Protein AF-A0A352MVG7-F1 (afdb_monomer_lite)

Secondary structure (DSSP, 8-state):
--HHHHHHHHHHHHHHHHHHHHHHHHHHHHHHHHHHHHHHHHTTS-HHHHTTS-HHHHHHHHHHS-SS------TTS-TTTS---HHHHHHHHHHIIIII--HHHHHHHHHHHHHHHHHHHHHHHHHS-HHHHTTT--------------------------SHHHHHHHHHHHHHS--

pLDDT: mean 74.25, std 20.37, range [33.62, 97.44]

Structure (mmCIF, N/CA/C/O backbone):
data_AF-A0A352MVG7-F1
#
_entry.id   AF-A0A352MVG7-F1
#
loop_
_atom_site.group_PDB
_atom_site.id
_atom_site.type_symbol
_atom_site.label_atom_id
_atom_site.label_alt_id
_atom_site.label_comp_id
_atom_site.label_asym_id
_atom_site.label_entity_id
_atom_site.label_seq_id
_atom_site.pdbx_PDB_ins_code
_atom_site.Cartn_x
_atom_site.Cartn_y
_atom_site.Cartn_z
_atom_site.occupancy
_atom_site.B_iso_or_equiv
_atom_site.auth_seq_id
_atom_site.auth_comp_id
_atom_site.auth_asym_id
_atom_site.auth_atom_id
_atom_site.pdbx_PDB_model_num
ATOM 1 N N . MET A 1 1 ? -0.897 6.337 -58.960 1.00 46.47 1 MET A N 1
ATOM 2 C CA . MET A 1 1 ? -0.307 5.649 -57.785 1.00 46.47 1 MET A CA 1
ATOM 3 C C . MET A 1 1 ? -0.613 6.395 -56.471 1.00 46.47 1 MET A C 1
ATOM 5 O O . MET A 1 1 ? 0.273 7.030 -55.924 1.00 46.47 1 MET A O 1
ATOM 9 N N . LYS A 1 2 ? -1.852 6.363 -55.944 1.00 49.59 2 LYS A N 1
ATOM 10 C CA . LYS A 1 2 ? -2.209 7.028 -54.658 1.00 49.59 2 LYS A CA 1
ATOM 11 C C . LYS A 1 2 ? -2.677 6.077 -53.541 1.00 49.59 2 LYS A C 1
ATOM 13 O O . LYS A 1 2 ? -2.870 6.518 -52.418 1.00 49.59 2 LYS A O 1
ATOM 18 N N . TYR A 1 3 ? -2.813 4.777 -53.815 1.00 48.66 3 TYR A N 1
ATOM 19 C CA . TYR A 1 3 ? -3.418 3.820 -52.876 1.00 48.66 3 TYR A CA 1
ATOM 20 C C . TYR A 1 3 ? -2.441 3.186 -51.868 1.00 48.66 3 TYR A C 1
ATOM 22 O O . TYR A 1 3 ? -2.871 2.722 -50.817 1.00 48.66 3 TYR A O 1
ATOM 30 N N . GLY A 1 4 ? -1.130 3.197 -52.140 1.00 52.44 4 GLY A N 1
ATOM 31 C CA . GLY A 1 4 ? -0.138 2.535 -51.278 1.00 52.44 4 GLY A CA 1
ATOM 32 C C . GLY A 1 4 ? 0.071 3.213 -49.920 1.00 52.44 4 GLY A C 1
ATOM 33 O O . GLY A 1 4 ? 0.270 2.536 -48.915 1.00 52.44 4 GLY A O 1
ATOM 34 N N . ASN A 1 5 ? -0.032 4.544 -49.863 1.00 54.56 5 ASN A N 1
ATOM 35 C CA . ASN A 1 5 ? 0.279 5.305 -48.649 1.00 54.56 5 ASN A CA 1
ATOM 36 C C . ASN A 1 5 ? -0.861 5.221 -47.614 1.00 54.56 5 ASN A C 1
ATOM 38 O O . ASN A 1 5 ? -0.628 5.018 -46.424 1.00 54.56 5 ASN A O 1
ATOM 42 N N . THR A 1 6 ? -2.116 5.260 -48.073 1.00 57.41 6 THR A N 1
ATOM 43 C CA . THR A 1 6 ? -3.302 5.145 -47.211 1.00 57.41 6 THR A CA 1
ATOM 44 C C . THR A 1 6 ? -3.407 3.761 -46.571 1.00 57.41 6 THR A C 1
ATOM 46 O O . THR A 1 6 ? -3.693 3.649 -45.380 1.00 57.41 6 THR A O 1
ATOM 49 N N . TYR A 1 7 ? -3.109 2.702 -47.332 1.00 53.75 7 TYR A N 1
ATOM 50 C CA . TYR A 1 7 ? -3.152 1.324 -46.834 1.00 53.75 7 TYR A CA 1
ATOM 51 C C . TYR A 1 7 ? -2.108 1.085 -45.730 1.00 53.75 7 TYR A C 1
ATOM 53 O O . TYR A 1 7 ? -2.410 0.484 -44.697 1.00 53.75 7 TYR A O 1
ATOM 61 N N . TYR A 1 8 ? -0.901 1.636 -45.896 1.00 54.28 8 TYR A N 1
ATOM 62 C CA . TYR A 1 8 ? 0.175 1.538 -44.906 1.00 54.28 8 TYR A CA 1
ATOM 63 C C . TYR A 1 8 ? -0.160 2.280 -43.599 1.00 54.28 8 TYR A C 1
ATOM 65 O O . TYR A 1 8 ? 0.063 1.756 -42.504 1.00 54.28 8 TYR A O 1
ATOM 73 N N . ILE A 1 9 ? -0.763 3.470 -43.701 1.00 56.81 9 ILE A N 1
ATOM 74 C CA . ILE A 1 9 ? -1.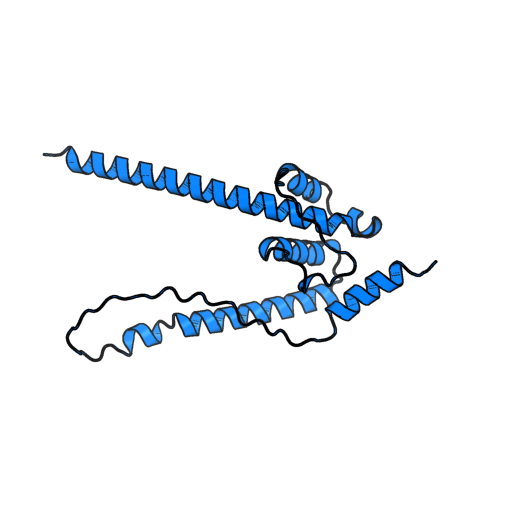216 4.263 -42.545 1.00 56.81 9 ILE A CA 1
ATOM 75 C C . ILE A 1 9 ? -2.313 3.520 -41.764 1.00 56.81 9 ILE A C 1
ATOM 77 O O . ILE A 1 9 ? -2.256 3.450 -40.534 1.00 56.81 9 ILE A O 1
ATOM 81 N N . ILE A 1 10 ? -3.280 2.910 -42.458 1.00 57.75 10 ILE A N 1
ATOM 82 C CA . ILE A 1 10 ? -4.366 2.139 -41.829 1.00 57.75 10 ILE A CA 1
ATOM 83 C C . ILE A 1 10 ? -3.808 0.927 -41.069 1.00 57.75 10 ILE A C 1
ATOM 85 O O . ILE A 1 10 ? -4.173 0.703 -39.911 1.00 57.75 10 ILE A O 1
ATOM 89 N N . ILE A 1 11 ? -2.885 0.173 -41.676 1.00 50.72 11 ILE A N 1
ATOM 90 C CA . ILE A 1 11 ? -2.257 -0.995 -41.039 1.00 50.72 11 ILE A CA 1
ATOM 91 C C . ILE A 1 11 ? -1.446 -0.578 -39.802 1.00 50.72 11 ILE A C 1
ATOM 93 O O . ILE A 1 11 ? -1.563 -1.216 -38.752 1.00 50.72 11 ILE A O 1
ATOM 97 N N . ARG A 1 12 ? -0.674 0.515 -39.884 1.00 51.38 12 ARG A N 1
ATOM 98 C CA . ARG A 1 12 ? 0.103 1.052 -38.753 1.00 51.38 12 ARG A CA 1
ATOM 99 C C . ARG A 1 12 ? -0.802 1.462 -37.590 1.00 51.38 12 ARG A C 1
ATOM 101 O O . ARG A 1 12 ? -0.552 1.062 -36.456 1.00 51.38 12 ARG A O 1
ATOM 108 N N . ASN A 1 13 ? -1.887 2.184 -37.864 1.00 56.66 13 ASN A N 1
ATOM 109 C CA . ASN A 1 13 ? -2.845 2.600 -36.837 1.00 56.66 13 ASN A CA 1
ATOM 110 C C . ASN A 1 13 ? -3.578 1.409 -36.199 1.00 56.66 13 ASN A C 1
ATOM 112 O O . ASN A 1 13 ? -3.770 1.386 -34.981 1.00 56.66 13 ASN A O 1
ATOM 116 N N . LYS A 1 14 ? -3.928 0.385 -36.990 1.00 65.56 14 LYS A N 1
ATOM 117 C CA . LYS A 1 14 ? -4.532 -0.854 -36.480 1.00 65.56 14 LYS A CA 1
ATOM 118 C C . LYS A 1 14 ? -3.575 -1.606 -35.550 1.00 65.56 14 LYS A C 1
ATOM 120 O O . LYS A 1 14 ? -3.989 -1.994 -34.461 1.00 65.56 14 LYS A O 1
ATOM 125 N N . ARG A 1 15 ? -2.295 -1.743 -35.925 1.00 64.31 15 ARG A N 1
ATOM 126 C CA . ARG A 1 15 ? -1.256 -2.355 -35.072 1.00 64.31 15 ARG A CA 1
ATOM 127 C C . ARG A 1 15 ? -1.048 -1.580 -33.771 1.00 64.31 15 ARG A C 1
ATOM 129 O O . ARG A 1 15 ? -1.048 -2.187 -32.709 1.00 64.31 15 ARG A O 1
ATOM 136 N N . ILE A 1 16 ? -0.966 -0.250 -33.830 1.00 66.19 16 ILE A N 1
ATOM 137 C CA . ILE A 1 16 ? -0.834 0.595 -32.631 1.00 66.19 16 ILE A CA 1
ATOM 138 C C . ILE A 1 16 ? -2.029 0.400 -31.681 1.00 66.19 16 ILE A C 1
ATOM 140 O O . ILE A 1 16 ? -1.845 0.327 -30.468 1.00 66.19 16 ILE A O 1
ATOM 144 N N . LYS A 1 17 ? -3.256 0.296 -32.208 1.00 72.50 17 LYS A N 1
ATOM 145 C CA . LYS A 1 17 ? -4.454 0.047 -31.391 1.00 72.50 17 LYS A CA 1
ATOM 146 C C . LYS A 1 17 ? -4.414 -1.324 -30.705 1.00 72.50 17 LYS A C 1
ATOM 148 O O . LYS A 1 17 ? -4.785 -1.414 -29.540 1.00 72.50 17 LYS A O 1
ATOM 153 N N . ILE A 1 18 ? -3.950 -2.362 -31.403 1.00 71.88 18 ILE A N 1
ATOM 154 C CA . ILE A 1 18 ? -3.802 -3.716 -30.846 1.00 71.88 18 ILE A CA 1
ATOM 155 C C . ILE A 1 18 ? -2.773 -3.715 -29.711 1.00 71.88 18 ILE A C 1
ATOM 157 O O . ILE A 1 18 ? -3.115 -4.106 -28.601 1.00 71.88 18 ILE A O 1
ATOM 161 N N . VAL A 1 19 ? -1.581 -3.155 -29.945 1.00 67.00 19 VAL A N 1
ATOM 162 C CA . VAL A 1 19 ? -0.521 -3.057 -28.925 1.00 67.00 19 VAL A CA 1
ATOM 163 C C . VAL A 1 19 ? -1.000 -2.278 -27.697 1.00 67.00 19 VAL A C 1
ATOM 165 O O . VAL A 1 19 ? -0.778 -2.699 -26.568 1.00 67.00 19 VAL A O 1
ATOM 168 N N . ARG A 1 20 ? -1.729 -1.168 -27.882 1.00 66.56 20 ARG A N 1
ATOM 169 C CA . ARG A 1 20 ? -2.323 -0.419 -26.759 1.00 66.56 20 ARG A CA 1
ATOM 170 C C . ARG A 1 20 ? -3.323 -1.249 -25.957 1.00 66.56 20 ARG A C 1
ATOM 172 O O . ARG A 1 20 ? -3.344 -1.144 -24.735 1.00 66.56 20 ARG A O 1
ATOM 179 N N . ASN A 1 21 ? -4.150 -2.053 -26.623 1.00 69.62 21 ASN A N 1
ATOM 180 C CA . ASN A 1 21 ? -5.114 -2.922 -25.952 1.00 69.62 21 ASN A CA 1
ATOM 181 C C . ASN A 1 21 ? -4.423 -4.064 -25.193 1.00 69.62 21 ASN A C 1
ATOM 183 O O . ASN A 1 21 ? -4.839 -4.379 -24.082 1.00 69.62 21 ASN A O 1
ATOM 187 N N . GLU A 1 22 ? -3.367 -4.651 -25.757 1.00 60.81 22 GLU A N 1
ATOM 188 C CA . GLU A 1 22 ? -2.555 -5.681 -25.099 1.00 60.81 22 GLU A CA 1
ATOM 189 C C . GLU A 1 22 ? -1.820 -5.125 -23.879 1.00 60.81 22 GLU A C 1
ATOM 191 O O . GLU A 1 22 ? -1.885 -5.730 -22.813 1.00 60.81 22 GLU A O 1
ATOM 196 N N . ILE A 1 23 ? -1.220 -3.933 -23.988 1.00 59.28 23 ILE A N 1
ATOM 197 C CA . ILE A 1 23 ? -0.616 -3.232 -22.847 1.00 59.28 23 ILE A CA 1
ATOM 198 C C . ILE A 1 23 ? -1.676 -2.960 -21.782 1.00 59.28 23 ILE A C 1
ATOM 200 O O . ILE A 1 23 ? -1.449 -3.281 -20.623 1.00 59.28 23 ILE A O 1
ATOM 204 N N . LYS A 1 24 ? -2.851 -2.435 -22.162 1.00 68.62 24 LYS A N 1
ATOM 205 C CA . LYS A 1 24 ? -3.951 -2.169 -21.221 1.00 68.62 24 LYS A CA 1
ATOM 206 C C . LYS A 1 24 ? -4.418 -3.443 -20.509 1.00 68.62 24 LYS A C 1
ATOM 208 O O . LYS A 1 24 ? -4.700 -3.414 -19.313 1.00 68.62 24 LYS A O 1
ATOM 213 N N . LYS A 1 25 ? -4.497 -4.562 -21.232 1.00 67.94 25 LYS A N 1
ATOM 214 C CA . LYS A 1 25 ? -4.835 -5.868 -20.661 1.00 67.94 25 LYS A CA 1
ATOM 215 C C . LYS A 1 25 ? -3.747 -6.340 -19.693 1.00 67.94 25 LYS A C 1
ATOM 217 O O . LYS A 1 25 ? -4.063 -6.642 -18.553 1.00 67.94 25 LYS A O 1
ATOM 222 N N . MET A 1 26 ? -2.480 -6.307 -20.102 1.00 57.72 26 MET A N 1
ATOM 223 C CA . MET A 1 26 ? -1.335 -6.675 -19.261 1.00 57.72 26 MET A CA 1
ATOM 224 C C . MET A 1 26 ? -1.255 -5.816 -17.990 1.00 57.72 26 MET A C 1
ATOM 226 O O . MET A 1 26 ? -0.987 -6.336 -16.909 1.00 57.72 26 MET A O 1
ATOM 230 N N . THR A 1 27 ? -1.518 -4.509 -18.094 1.00 69.12 27 THR A N 1
ATOM 231 C CA . THR A 1 27 ? -1.579 -3.625 -16.925 1.00 69.12 27 THR A CA 1
ATOM 232 C C . THR A 1 27 ? -2.744 -3.990 -16.019 1.00 69.12 27 THR A C 1
ATOM 234 O O . THR A 1 27 ? -2.553 -4.055 -14.811 1.00 69.12 27 THR A O 1
ATOM 237 N N . ASN A 1 28 ? -3.922 -4.289 -16.575 1.00 77.31 28 ASN A N 1
ATOM 238 C CA . ASN A 1 28 ? -5.075 -4.717 -15.782 1.00 77.31 28 ASN A CA 1
ATOM 239 C C . ASN A 1 28 ? -4.801 -6.039 -15.051 1.00 77.31 28 ASN A C 1
ATOM 241 O O . ASN A 1 28 ? -5.084 -6.124 -13.862 1.00 77.31 28 ASN A O 1
ATOM 245 N N . ASP A 1 29 ? -4.191 -7.021 -15.719 1.00 84.62 29 ASP A N 1
ATOM 246 C CA . ASP A 1 29 ? -3.838 -8.310 -15.113 1.00 84.62 29 ASP A CA 1
ATOM 247 C C . ASP A 1 29 ? -2.812 -8.125 -13.980 1.00 84.62 29 ASP A C 1
ATOM 249 O O . ASP A 1 29 ? -2.916 -8.746 -12.921 1.00 84.62 29 ASP A O 1
ATOM 253 N N . LYS A 1 30 ? -1.844 -7.215 -14.157 1.00 90.25 30 LYS A N 1
ATOM 254 C CA . LYS A 1 30 ? -0.887 -6.853 -13.103 1.00 90.25 30 LYS A CA 1
ATOM 255 C C . LYS A 1 30 ? -1.585 -6.190 -11.914 1.00 90.25 30 LYS A C 1
ATOM 257 O O . LYS A 1 30 ? -1.358 -6.600 -10.780 1.00 90.25 30 LYS A O 1
ATOM 262 N N . TYR A 1 31 ? -2.449 -5.202 -12.152 1.00 92.62 31 TYR A N 1
ATOM 263 C CA . TYR A 1 31 ? -3.176 -4.521 -11.077 1.00 92.62 31 TYR A CA 1
ATOM 264 C C . TYR A 1 31 ? -4.138 -5.455 -10.335 1.00 92.62 31 TYR A C 1
ATOM 266 O O . TYR A 1 31 ? -4.259 -5.353 -9.117 1.00 92.62 31 TYR A O 1
ATOM 274 N N . ALA A 1 32 ? -4.757 -6.412 -11.025 1.00 95.88 32 ALA A N 1
ATOM 275 C CA . ALA A 1 32 ? -5.629 -7.396 -10.395 1.00 95.88 32 ALA A CA 1
ATOM 276 C C . ALA A 1 32 ? -4.876 -8.268 -9.374 1.00 95.88 32 ALA A C 1
ATOM 278 O O . ALA A 1 32 ? -5.348 -8.484 -8.252 1.00 95.88 32 ALA A O 1
ATOM 279 N N . LYS A 1 33 ? -3.657 -8.703 -9.711 1.00 96.38 33 LYS A N 1
ATOM 280 C CA . LYS A 1 33 ? -2.777 -9.409 -8.766 1.00 96.38 33 LYS A CA 1
ATOM 281 C C . LYS A 1 33 ? -2.390 -8.525 -7.589 1.00 96.38 33 LYS A C 1
ATOM 283 O O . LYS A 1 33 ? -2.546 -8.942 -6.448 1.00 96.38 33 LYS A O 1
ATOM 288 N N . VAL A 1 34 ? -2.010 -7.278 -7.857 1.00 97.06 34 VAL A N 1
ATOM 289 C CA . VAL A 1 34 ? -1.680 -6.283 -6.826 1.00 97.06 34 VAL A CA 1
ATOM 290 C C . VAL A 1 34 ? -2.823 -6.100 -5.822 1.00 97.06 34 VAL A C 1
ATOM 292 O O . VAL A 1 34 ? -2.583 -6.107 -4.618 1.00 97.06 34 VAL A O 1
ATOM 295 N N . TYR A 1 35 ? -4.075 -5.990 -6.276 1.00 97.44 35 TYR A N 1
ATOM 296 C CA . TYR A 1 35 ? -5.221 -5.876 -5.365 1.00 97.44 35 TYR A CA 1
ATOM 297 C C . TYR A 1 35 ? -5.444 -7.141 -4.534 1.00 97.44 35 TYR A C 1
ATOM 299 O O . TYR A 1 35 ? -5.865 -7.044 -3.385 1.00 97.44 35 TYR A O 1
ATOM 307 N N . THR A 1 36 ? -5.112 -8.311 -5.079 1.00 97.44 36 THR A N 1
ATOM 308 C CA . THR A 1 36 ? -5.145 -9.580 -4.336 1.00 97.44 36 THR A CA 1
ATOM 309 C C . THR A 1 36 ? -4.133 -9.567 -3.193 1.00 97.44 36 THR A C 1
ATOM 311 O O . THR A 1 36 ? -4.482 -9.917 -2.070 1.00 97.44 36 THR A O 1
ATOM 314 N N . GLU A 1 37 ? -2.908 -9.098 -3.452 1.00 97.25 37 GLU A N 1
ATOM 315 C CA . GLU A 1 37 ? -1.859 -8.968 -2.430 1.00 97.25 37 GLU A CA 1
ATOM 316 C C . GLU A 1 37 ? -2.244 -7.961 -1.346 1.00 97.25 37 GLU A C 1
ATOM 318 O O . GLU A 1 37 ? -2.120 -8.249 -0.157 1.00 97.25 37 GLU A O 1
ATOM 323 N N . VAL A 1 38 ? -2.771 -6.799 -1.747 1.00 96.94 38 VAL A N 1
ATOM 324 C CA . VAL A 1 38 ? -3.252 -5.774 -0.811 1.00 96.94 38 VAL A CA 1
ATOM 325 C C . VAL A 1 38 ? -4.331 -6.351 0.100 1.00 96.94 38 VAL A C 1
ATOM 327 O O . VAL A 1 38 ? -4.216 -6.245 1.317 1.00 96.94 38 VAL A O 1
ATOM 330 N N . LEU A 1 39 ? -5.358 -6.988 -0.465 1.00 97.19 39 LEU A N 1
ATOM 331 C CA . LEU A 1 39 ? -6.442 -7.578 0.321 1.00 97.19 39 LEU A CA 1
ATOM 332 C C . LEU A 1 39 ? -5.945 -8.669 1.266 1.00 97.19 39 LEU A C 1
ATOM 334 O O . LEU A 1 39 ? -6.420 -8.738 2.397 1.00 97.19 39 LEU A O 1
ATOM 338 N N . GLU A 1 40 ? -4.985 -9.487 0.836 1.00 95.50 40 GLU A N 1
ATOM 339 C CA . GLU A 1 40 ? -4.381 -10.508 1.688 1.00 95.50 40 GLU A CA 1
ATOM 340 C C . GLU A 1 40 ? -3.690 -9.892 2.907 1.00 95.50 40 GLU A C 1
ATOM 342 O O . GLU A 1 40 ? -3.947 -10.317 4.029 1.00 95.50 40 GLU A O 1
ATOM 347 N N . ILE A 1 41 ? -2.897 -8.837 2.715 1.00 92.75 41 ILE A N 1
ATOM 348 C CA . ILE A 1 41 ? -2.235 -8.121 3.815 1.00 92.75 41 ILE A CA 1
ATOM 349 C C . ILE A 1 41 ? -3.271 -7.507 4.766 1.00 92.75 41 ILE A C 1
ATOM 351 O O . ILE A 1 41 ? -3.133 -7.604 5.988 1.00 92.75 41 ILE A O 1
ATOM 355 N N . LEU A 1 42 ? -4.336 -6.902 4.226 1.00 92.75 42 LEU A N 1
ATOM 356 C CA . LEU A 1 42 ? -5.370 -6.252 5.036 1.00 92.75 42 LEU A CA 1
ATOM 357 C C . LEU A 1 42 ? -6.120 -7.230 5.958 1.00 92.75 42 LEU A C 1
ATOM 359 O O . LEU A 1 42 ? -6.594 -6.796 7.007 1.00 92.75 42 LEU A O 1
ATOM 363 N N . LYS A 1 43 ? -6.193 -8.533 5.636 1.00 89.50 43 LYS A N 1
ATOM 364 C CA . LYS A 1 43 ? -6.825 -9.554 6.503 1.00 89.50 43 LYS A CA 1
ATOM 365 C C . LYS A 1 43 ? -6.156 -9.695 7.869 1.00 89.50 43 LYS A C 1
ATOM 367 O O . LYS A 1 43 ? -6.806 -10.128 8.817 1.00 89.50 43 LYS A O 1
ATOM 372 N N . TYR A 1 44 ? -4.876 -9.350 7.967 1.00 87.44 44 TYR A N 1
ATOM 373 C CA . TYR A 1 44 ? -4.099 -9.467 9.201 1.00 87.44 44 TYR A CA 1
ATOM 374 C C . TYR A 1 44 ? -4.146 -8.198 10.057 1.00 87.44 44 TYR A C 1
ATOM 376 O O . TYR A 1 44 ? -3.581 -8.171 11.152 1.00 87.44 44 TYR A O 1
ATOM 384 N N . LEU A 1 45 ? -4.828 -7.146 9.590 1.00 84.62 45 LEU A N 1
ATOM 385 C CA . LEU A 1 45 ? -5.089 -5.974 10.411 1.00 84.62 45 LEU A CA 1
ATOM 386 C C . LEU A 1 45 ? -6.122 -6.301 11.494 1.00 84.62 45 LEU A C 1
ATOM 388 O O . LEU A 1 45 ? -7.098 -7.011 11.238 1.00 84.62 45 LEU A O 1
ATOM 392 N N . PRO A 1 46 ? -5.967 -5.747 12.707 1.00 83.81 46 PRO A N 1
ATOM 393 C CA . PRO A 1 46 ? -7.007 -5.860 13.710 1.00 83.81 46 PRO A CA 1
ATOM 394 C C . PRO A 1 46 ? -8.262 -5.131 13.216 1.00 83.81 46 PRO A C 1
ATOM 396 O O . PRO A 1 46 ? -8.187 -4.106 12.534 1.00 83.81 46 PRO A O 1
ATOM 399 N N . LYS A 1 47 ? -9.435 -5.664 13.572 1.00 84.31 47 LYS A N 1
ATOM 400 C CA . LYS A 1 47 ? -10.725 -5.205 13.039 1.00 84.31 47 LYS A CA 1
ATOM 401 C C . LYS A 1 47 ? -10.932 -3.690 13.172 1.00 84.31 47 LYS A C 1
ATOM 403 O O . LYS A 1 47 ? -11.392 -3.051 12.239 1.00 84.31 47 LYS A O 1
ATOM 408 N N . ASN A 1 48 ? -10.534 -3.108 14.302 1.00 82.38 48 ASN A N 1
ATOM 409 C CA . ASN A 1 48 ? -10.645 -1.670 14.556 1.00 82.38 48 ASN A CA 1
ATOM 410 C C . ASN A 1 48 ? -9.803 -0.804 13.602 1.00 82.38 48 ASN A C 1
ATOM 412 O O . ASN A 1 48 ? -10.154 0.348 13.380 1.00 82.38 48 ASN A O 1
ATOM 416 N N . GLU A 1 49 ? -8.681 -1.317 13.093 1.00 86.19 49 GLU A N 1
ATOM 417 C CA . GLU A 1 49 ? -7.874 -0.636 12.078 1.00 86.19 49 GLU A CA 1
ATOM 418 C C . GLU A 1 49 ? -8.469 -0.883 10.693 1.00 86.19 49 GLU A C 1
ATOM 420 O O . GLU A 1 49 ? -8.669 0.063 9.940 1.00 86.19 49 GLU A O 1
ATOM 425 N N . TYR A 1 50 ? -8.843 -2.126 10.379 1.00 89.19 50 TYR A N 1
ATOM 426 C CA . TYR A 1 50 ? -9.493 -2.457 9.109 1.00 89.19 50 TYR A CA 1
ATOM 427 C C . TYR A 1 50 ? -10.742 -1.594 8.851 1.00 89.19 50 TYR A C 1
ATOM 429 O O . TYR A 1 50 ? -10.888 -1.022 7.772 1.00 89.19 50 TYR A O 1
ATOM 437 N N . ASP A 1 51 ? -11.584 -1.418 9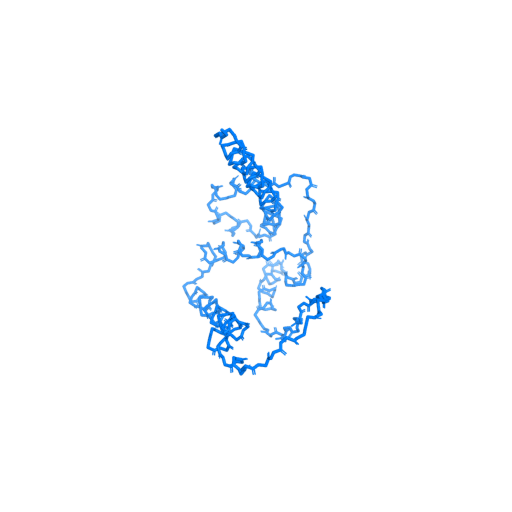.872 1.00 90.69 51 ASP A N 1
ATOM 438 C CA . ASP A 1 51 ? -12.830 -0.647 9.803 1.00 90.69 51 ASP A CA 1
ATOM 439 C C . ASP A 1 51 ? -12.607 0.869 9.583 1.00 90.69 51 ASP A C 1
ATOM 441 O O . ASP A 1 51 ? -13.554 1.578 9.243 1.00 90.69 51 ASP A O 1
ATOM 445 N N . LYS A 1 52 ? -11.377 1.392 9.736 1.00 92.69 52 LYS A N 1
ATOM 446 C CA . LYS A 1 52 ? -11.056 2.794 9.393 1.00 92.69 52 LYS A CA 1
ATOM 447 C C . LYS A 1 52 ? -10.989 3.024 7.886 1.00 92.69 52 LYS A C 1
ATOM 449 O O . LYS A 1 52 ? -11.155 4.160 7.444 1.00 92.69 52 LYS A O 1
ATOM 454 N N . ILE A 1 53 ? -10.705 1.984 7.100 1.00 94.19 53 ILE A N 1
ATOM 455 C CA . ILE A 1 53 ? -10.597 2.102 5.646 1.00 94.19 53 ILE A CA 1
ATOM 456 C C . ILE A 1 53 ? -12.000 2.296 5.066 1.00 94.19 53 ILE A C 1
ATOM 458 O O . ILE A 1 53 ? -12.918 1.531 5.356 1.00 94.19 53 ILE A O 1
ATOM 462 N N . ALA A 1 54 ? -12.161 3.292 4.193 1.00 95.62 54 ALA A N 1
ATOM 463 C CA . ALA A 1 54 ? -13.427 3.528 3.506 1.00 95.62 54 ALA A CA 1
ATOM 464 C C . ALA A 1 54 ? -13.897 2.265 2.760 1.00 95.62 54 ALA A C 1
ATOM 466 O O . ALA A 1 54 ? -13.149 1.672 1.973 1.00 95.62 54 ALA A O 1
ATOM 467 N N . LYS A 1 55 ? -15.155 1.866 2.971 1.00 95.56 55 LYS A N 1
ATOM 468 C CA . LYS A 1 55 ? -15.715 0.628 2.409 1.00 95.56 55 LYS A CA 1
ATOM 469 C C . LYS A 1 55 ? -15.662 0.617 0.881 1.00 95.56 55 LYS A C 1
ATOM 471 O O . LYS A 1 55 ? -15.434 -0.426 0.275 1.00 95.56 55 LYS A O 1
ATOM 476 N N . GLU A 1 56 ? -15.804 1.779 0.253 1.00 95.25 56 GLU A N 1
ATOM 477 C CA . GLU A 1 56 ? -15.691 1.959 -1.193 1.00 95.25 56 GLU A CA 1
ATOM 478 C C . GLU A 1 56 ? -14.305 1.554 -1.710 1.00 95.25 56 GLU A C 1
ATOM 480 O O . GLU A 1 56 ? -14.204 0.980 -2.794 1.00 95.25 56 GLU A O 1
ATOM 485 N N . LYS A 1 57 ? -13.238 1.800 -0.934 1.00 94.69 57 LYS A N 1
ATOM 486 C CA . LYS A 1 57 ? -11.871 1.391 -1.292 1.00 94.69 57 LYS A CA 1
ATOM 487 C C . LYS A 1 57 ? -11.709 -0.121 -1.229 1.00 94.69 57 LYS A C 1
ATOM 489 O O . LYS A 1 57 ? -11.182 -0.702 -2.173 1.00 94.69 57 LYS A O 1
ATOM 494 N N . ILE A 1 58 ? -12.203 -0.752 -0.166 1.00 97.12 58 ILE A N 1
ATOM 495 C CA . ILE A 1 58 ? -12.186 -2.215 -0.036 1.00 97.12 58 ILE A CA 1
ATOM 496 C C . ILE A 1 58 ? -12.974 -2.862 -1.177 1.00 97.12 58 ILE A C 1
ATOM 498 O O . ILE A 1 58 ? -12.445 -3.720 -1.878 1.00 97.12 58 ILE A O 1
ATOM 502 N N . ASN A 1 59 ? -14.198 -2.392 -1.430 1.00 97.25 59 ASN A N 1
ATOM 503 C CA . ASN A 1 59 ? -15.038 -2.894 -2.517 1.00 97.25 59 ASN A CA 1
ATOM 504 C C . ASN A 1 59 ? -14.364 -2.732 -3.886 1.00 97.25 59 ASN A C 1
ATOM 506 O O . ASN A 1 59 ? -14.480 -3.611 -4.736 1.00 97.25 59 ASN A O 1
ATOM 510 N N . PHE A 1 60 ? -13.655 -1.620 -4.105 1.00 96.44 60 PHE A N 1
ATOM 511 C CA . PHE A 1 60 ? -12.895 -1.408 -5.331 1.00 96.44 60 PHE A CA 1
ATOM 512 C C . PHE A 1 60 ? -11.794 -2.462 -5.500 1.00 96.44 60 PHE A C 1
ATOM 514 O O . PHE A 1 60 ? -11.669 -3.023 -6.587 1.00 96.44 60 PHE A O 1
ATOM 521 N N . PHE A 1 61 ? -11.026 -2.767 -4.451 1.00 96.62 61 PHE A N 1
ATOM 522 C CA . PHE A 1 61 ? -10.009 -3.818 -4.521 1.00 96.62 61 PHE A CA 1
ATOM 523 C C . PHE A 1 61 ? -10.640 -5.192 -4.760 1.00 96.62 61 PHE A C 1
ATOM 525 O O . PHE A 1 61 ? -10.199 -5.908 -5.652 1.00 96.62 61 PHE A O 1
ATOM 532 N N . GLU A 1 62 ? -11.711 -5.529 -4.038 1.00 96.88 62 GLU A N 1
ATOM 533 C CA . GLU A 1 62 ? -12.415 -6.812 -4.180 1.00 96.88 62 GLU A CA 1
ATOM 534 C C . GLU A 1 62 ? -12.977 -7.018 -5.590 1.00 96.88 62 GLU A C 1
ATOM 536 O O . GLU A 1 62 ? -12.818 -8.086 -6.180 1.00 96.88 62 GLU A O 1
ATOM 541 N N . ALA A 1 63 ? -13.582 -5.981 -6.172 1.00 96.00 63 ALA A N 1
ATOM 542 C CA . ALA A 1 63 ? -14.156 -6.045 -7.513 1.00 96.00 63 ALA A CA 1
ATOM 543 C C . ALA A 1 63 ? -13.101 -6.167 -8.624 1.00 96.00 63 ALA A C 1
ATOM 545 O O . ALA A 1 63 ? -13.420 -6.639 -9.714 1.00 96.00 63 ALA A O 1
ATOM 546 N N . ASN A 1 64 ? -11.864 -5.729 -8.368 1.00 95.50 64 ASN A N 1
ATOM 547 C CA . ASN A 1 64 ? -10.799 -5.692 -9.370 1.00 95.50 64 ASN A CA 1
ATOM 548 C C . ASN A 1 64 ? -9.686 -6.722 -9.125 1.00 95.50 64 ASN A C 1
ATOM 550 O O . ASN A 1 64 ? -8.738 -6.755 -9.907 1.00 95.50 64 ASN A O 1
ATOM 554 N N . LYS A 1 65 ? -9.761 -7.545 -8.072 1.00 95.31 65 LYS A N 1
ATOM 555 C CA . LYS A 1 65 ? -8.719 -8.531 -7.760 1.00 95.31 65 LYS A CA 1
ATOM 556 C C . LYS A 1 65 ? -8.698 -9.701 -8.743 1.00 95.31 65 LYS A C 1
ATOM 558 O O . LYS A 1 65 ? -9.701 -10.052 -9.363 1.00 95.31 65 LYS A O 1
ATOM 563 N N . ASP A 1 66 ? -7.550 -10.359 -8.823 1.00 96.12 66 ASP A N 1
ATOM 564 C CA . ASP A 1 66 ? -7.392 -11.618 -9.538 1.00 96.12 66 ASP A CA 1
ATOM 565 C C . ASP A 1 66 ? -7.835 -12.777 -8.629 1.00 96.12 66 ASP A C 1
ATOM 567 O O . ASP A 1 66 ? -7.232 -13.062 -7.599 1.00 96.12 66 ASP A O 1
ATOM 571 N N . ASN A 1 67 ? -8.916 -13.465 -8.999 1.00 93.00 67 ASN A N 1
ATOM 572 C CA . ASN A 1 67 ? -9.427 -14.603 -8.227 1.00 93.00 67 ASN A CA 1
ATOM 573 C C . ASN A 1 67 ? -8.610 -15.893 -8.415 1.00 93.00 67 ASN A C 1
ATOM 575 O O . ASN A 1 67 ? -8.773 -16.835 -7.641 1.00 93.00 67 ASN A O 1
ATOM 579 N N . SER A 1 68 ? -7.777 -15.960 -9.455 1.00 94.94 68 SER A N 1
ATOM 580 C CA . SER A 1 68 ? -6.963 -17.133 -9.787 1.00 94.94 68 SER A CA 1
ATOM 581 C C . SER A 1 68 ? -5.559 -17.065 -9.189 1.00 94.94 68 SER A C 1
ATOM 583 O O . SER A 1 68 ? -4.946 -18.101 -8.918 1.00 94.94 68 SER A O 1
ATOM 585 N N . TYR A 1 69 ? -5.058 -15.852 -8.954 1.00 95.62 69 TYR A N 1
ATOM 586 C CA . TYR A 1 69 ? -3.768 -15.624 -8.326 1.00 95.62 69 TYR A CA 1
ATOM 587 C C . TYR A 1 69 ? -3.833 -15.939 -6.832 1.00 95.62 69 TYR A C 1
ATOM 589 O O . TYR A 1 69 ? -4.613 -15.358 -6.081 1.00 95.62 69 TYR A O 1
ATOM 597 N N . LYS A 1 70 ? -3.002 -16.888 -6.400 1.00 93.25 70 LYS A N 1
ATOM 598 C CA . LYS A 1 70 ? -2.887 -17.281 -4.998 1.00 93.25 70 LYS A CA 1
ATOM 599 C C . LYS A 1 70 ? -1.680 -16.587 -4.395 1.00 93.25 70 LYS A C 1
ATOM 601 O O . LYS A 1 70 ? -0.551 -16.861 -4.793 1.00 93.25 70 LYS A O 1
ATOM 606 N N . PHE A 1 71 ? -1.942 -15.721 -3.431 1.00 94.69 71 PHE A N 1
ATOM 607 C CA . PHE A 1 71 ? -0.936 -15.029 -2.648 1.00 94.69 71 PHE A CA 1
ATOM 608 C C . PHE A 1 71 ? -1.312 -15.135 -1.173 1.00 94.69 71 PHE A C 1
ATOM 610 O O . PHE A 1 71 ? -2.488 -15.031 -0.832 1.00 94.69 71 PHE A O 1
ATOM 617 N N . SER A 1 72 ? -0.321 -15.378 -0.326 1.00 92.19 72 SER A N 1
ATOM 618 C CA . SER A 1 72 ? -0.476 -15.525 1.119 1.00 92.19 72 SER A CA 1
ATOM 619 C C . SER A 1 72 ? 0.767 -14.980 1.798 1.00 92.19 72 SER A C 1
ATOM 621 O O . SER A 1 72 ? 1.871 -15.198 1.292 1.00 92.19 72 SER A O 1
ATOM 623 N N . ILE A 1 73 ? 0.587 -14.336 2.946 1.00 87.38 73 ILE A N 1
ATOM 624 C CA . ILE A 1 73 ? 1.697 -13.843 3.759 1.00 87.38 73 ILE A CA 1
ATOM 625 C C . ILE A 1 73 ? 1.876 -14.689 5.018 1.00 87.38 73 ILE A C 1
ATOM 627 O O . ILE A 1 73 ? 0.908 -15.226 5.557 1.00 87.38 73 ILE A O 1
ATOM 631 N N . ASP A 1 74 ? 3.114 -14.794 5.496 1.00 85.00 74 ASP A N 1
ATOM 632 C CA . ASP A 1 74 ? 3.415 -15.375 6.805 1.00 85.00 74 ASP A CA 1
ATOM 633 C C . ASP A 1 74 ? 3.384 -14.265 7.872 1.00 85.00 74 ASP A C 1
ATOM 635 O O . ASP A 1 74 ? 4.225 -13.364 7.834 1.00 85.00 74 ASP A O 1
ATOM 639 N N . PRO A 1 75 ? 2.457 -14.294 8.846 1.00 79.88 75 PRO A N 1
ATOM 640 C CA . PRO A 1 75 ? 2.384 -13.287 9.909 1.00 79.88 75 PRO A CA 1
ATOM 641 C C . PRO A 1 75 ? 3.599 -13.275 10.840 1.00 79.88 75 PRO A C 1
ATOM 643 O O . PRO A 1 75 ? 3.792 -12.320 11.598 1.00 79.88 75 PRO A O 1
ATOM 646 N N . HIS A 1 76 ? 4.390 -14.348 10.840 1.00 82.25 76 HIS A N 1
ATOM 647 C CA . HIS A 1 76 ? 5.599 -14.467 11.645 1.00 82.25 76 HIS A CA 1
ATOM 648 C C . HIS A 1 76 ? 6.832 -13.887 10.944 1.00 82.25 76 HIS A C 1
ATOM 650 O O . HIS A 1 76 ? 7.837 -13.641 11.618 1.00 82.25 76 HIS A O 1
ATOM 656 N N . MET A 1 77 ? 6.738 -13.618 9.638 1.00 83.50 77 MET A N 1
ATOM 657 C CA . MET A 1 77 ? 7.807 -13.063 8.815 1.00 83.50 77 MET A CA 1
ATOM 658 C C . MET A 1 77 ? 7.663 -11.537 8.649 1.00 83.50 77 MET A C 1
ATOM 660 O O . MET A 1 77 ? 6.548 -11.038 8.448 1.00 83.50 77 MET A O 1
ATOM 664 N N . PRO A 1 78 ? 8.766 -10.769 8.702 1.00 81.00 78 PRO A N 1
ATOM 665 C CA . PRO A 1 78 ? 8.749 -9.343 8.387 1.00 81.00 78 PRO A CA 1
ATOM 666 C C . PRO A 1 78 ? 8.217 -9.053 6.978 1.00 81.00 78 PRO A C 1
ATOM 668 O O . PRO A 1 78 ? 8.523 -9.781 6.040 1.00 81.00 78 PRO A O 1
ATOM 671 N N . LEU A 1 79 ? 7.420 -7.984 6.821 1.00 77.38 79 LEU A N 1
ATOM 672 C CA . LEU A 1 79 ? 6.786 -7.617 5.540 1.00 77.38 79 LEU A CA 1
ATOM 673 C C . LEU A 1 79 ? 7.797 -7.360 4.410 1.00 77.38 79 LEU A C 1
ATOM 675 O O . LEU A 1 79 ? 7.487 -7.609 3.252 1.00 77.38 79 LEU A O 1
ATOM 679 N N . ASP A 1 80 ? 8.984 -6.864 4.741 1.00 77.94 80 ASP A N 1
ATOM 680 C CA . ASP A 1 80 ? 10.084 -6.582 3.817 1.00 77.94 80 ASP A CA 1
ATOM 681 C C . ASP A 1 80 ? 10.815 -7.837 3.325 1.00 77.94 80 ASP A C 1
ATOM 683 O O . ASP A 1 80 ? 11.439 -7.801 2.266 1.00 77.94 80 ASP A O 1
ATOM 687 N N . GLU A 1 81 ? 10.689 -8.953 4.042 1.00 86.19 81 GLU A N 1
ATOM 688 C CA . GLU A 1 81 ? 11.197 -10.252 3.597 1.00 86.19 81 GLU A CA 1
ATOM 689 C C . GLU A 1 81 ? 10.151 -11.041 2.789 1.00 86.19 81 GLU A C 1
ATOM 691 O O . GLU A 1 81 ? 10.468 -12.051 2.158 1.00 86.19 81 GLU A O 1
ATOM 696 N N . GLN A 1 82 ? 8.897 -10.579 2.773 1.00 88.50 82 GLN A N 1
ATOM 697 C CA . GLN A 1 82 ? 7.830 -11.220 2.011 1.00 88.50 82 GLN A CA 1
ATOM 698 C C . GLN A 1 82 ? 7.875 -10.796 0.545 1.00 88.50 82 GLN A C 1
ATOM 700 O O . GLN A 1 82 ? 8.194 -9.658 0.208 1.00 88.50 82 GLN A O 1
ATOM 705 N N . ASN A 1 83 ? 7.489 -11.704 -0.350 1.00 91.81 8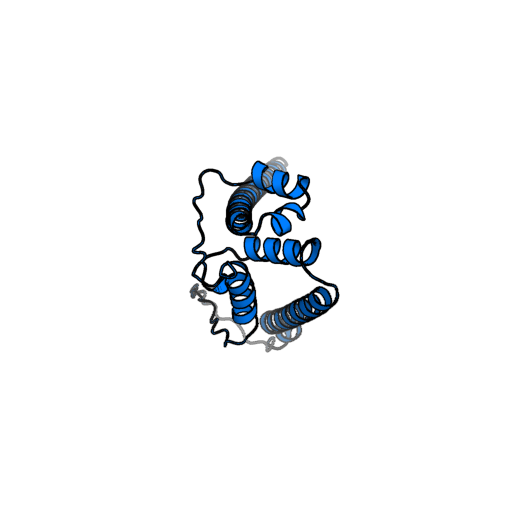3 ASN A N 1
ATOM 706 C CA . ASN A 1 83 ? 7.480 -11.462 -1.794 1.00 91.81 83 ASN A CA 1
ATOM 707 C C . ASN A 1 83 ? 6.267 -10.616 -2.238 1.00 91.81 83 ASN A C 1
ATOM 709 O O . ASN A 1 83 ? 5.481 -11.039 -3.085 1.00 91.81 83 ASN A O 1
ATOM 713 N N . ILE A 1 84 ? 6.087 -9.447 -1.623 1.00 91.69 84 ILE A N 1
ATOM 714 C CA . ILE A 1 84 ? 5.035 -8.480 -1.944 1.00 91.69 84 ILE A CA 1
ATOM 715 C C . ILE A 1 84 ? 5.509 -7.618 -3.116 1.00 91.69 84 ILE A C 1
ATOM 717 O O . ILE A 1 84 ? 6.634 -7.108 -3.119 1.00 91.69 84 ILE A O 1
ATOM 721 N N . SER A 1 85 ? 4.648 -7.414 -4.110 1.00 93.62 85 SER A N 1
ATOM 722 C CA . SER A 1 85 ? 4.975 -6.553 -5.244 1.00 93.62 85 SER A CA 1
ATOM 723 C C . SER A 1 85 ? 5.204 -5.099 -4.817 1.00 93.62 85 SER A C 1
ATOM 725 O O . SER A 1 85 ? 4.595 -4.574 -3.881 1.00 93.62 85 SER A O 1
ATOM 727 N N . ILE A 1 86 ? 6.067 -4.404 -5.559 1.00 90.25 86 ILE A N 1
ATOM 728 C CA . ILE A 1 86 ? 6.363 -2.981 -5.336 1.00 90.25 86 ILE A CA 1
ATOM 729 C C . ILE A 1 86 ? 5.077 -2.145 -5.441 1.00 90.25 86 ILE A C 1
ATOM 731 O O . ILE A 1 86 ? 4.864 -1.204 -4.672 1.00 90.25 86 ILE A O 1
ATOM 735 N N . GLU A 1 87 ? 4.190 -2.504 -6.368 1.00 93.12 87 GLU A N 1
ATOM 736 C CA . GLU A 1 87 ? 2.906 -1.838 -6.558 1.00 93.12 87 GLU A CA 1
ATOM 737 C C . GLU A 1 87 ? 1.950 -2.065 -5.379 1.00 93.12 87 GLU A C 1
ATOM 739 O O . GLU A 1 87 ? 1.307 -1.109 -4.941 1.00 93.12 87 GLU A O 1
ATOM 744 N N . ALA A 1 88 ? 1.880 -3.281 -4.823 1.00 94.38 88 ALA A N 1
ATOM 745 C CA . ALA A 1 88 ? 1.080 -3.543 -3.626 1.00 94.38 88 ALA A CA 1
ATOM 746 C C . ALA A 1 88 ? 1.625 -2.767 -2.425 1.00 94.38 88 ALA A C 1
ATOM 748 O O . ALA A 1 88 ? 0.863 -2.062 -1.762 1.00 94.38 88 ALA A O 1
ATOM 749 N N . ASN A 1 89 ? 2.944 -2.783 -2.214 1.00 91.50 89 ASN A N 1
ATOM 750 C CA . ASN A 1 89 ? 3.599 -1.978 -1.179 1.00 91.50 89 ASN A CA 1
ATOM 751 C C . ASN A 1 89 ? 3.284 -0.483 -1.322 1.00 91.50 89 ASN A C 1
ATOM 753 O O . ASN A 1 89 ? 3.000 0.191 -0.332 1.00 91.50 89 ASN A O 1
ATOM 757 N N . SER A 1 90 ? 3.249 0.029 -2.552 1.00 90.75 90 SER A N 1
ATOM 758 C CA . SER A 1 90 ? 2.880 1.423 -2.820 1.00 90.75 90 SER A CA 1
ATOM 759 C C . SER A 1 90 ? 1.446 1.734 -2.370 1.00 90.75 90 SER A C 1
ATOM 761 O O . SER A 1 90 ? 1.206 2.767 -1.744 1.00 90.75 90 SER A O 1
ATOM 763 N N . ILE A 1 91 ? 0.492 0.831 -2.625 1.00 94.88 91 ILE A N 1
ATOM 764 C CA . ILE A 1 91 ? -0.897 0.987 -2.166 1.00 94.88 91 ILE A CA 1
ATOM 765 C C . ILE A 1 91 ? -0.979 0.911 -0.637 1.00 94.88 91 ILE A C 1
ATOM 767 O O . ILE A 1 91 ? -1.662 1.736 -0.031 1.00 94.88 91 ILE A O 1
ATOM 771 N N . ILE A 1 92 ? -0.263 -0.020 -0.000 1.00 93.00 92 ILE A N 1
ATOM 772 C CA . ILE A 1 92 ? -0.228 -0.148 1.464 1.00 93.00 92 ILE A CA 1
ATOM 773 C C . ILE A 1 92 ? 0.318 1.127 2.121 1.00 93.00 92 ILE A C 1
ATOM 775 O O . ILE A 1 92 ? -0.263 1.602 3.096 1.00 93.00 92 ILE A O 1
ATOM 779 N N . ILE A 1 93 ? 1.369 1.738 1.565 1.00 89.94 93 ILE A N 1
ATOM 780 C CA . ILE A 1 93 ? 1.916 3.014 2.057 1.00 89.94 93 ILE A CA 1
ATOM 781 C C . ILE A 1 93 ? 0.871 4.134 1.968 1.00 89.94 93 ILE A C 1
ATOM 783 O O . ILE A 1 93 ? 0.728 4.919 2.909 1.00 89.94 93 ILE A O 1
ATOM 787 N N . VAL A 1 94 ? 0.119 4.204 0.865 1.00 92.12 94 VAL A N 1
ATOM 788 C CA . VAL A 1 94 ? -0.963 5.187 0.696 1.00 92.12 94 VAL A CA 1
ATOM 789 C C . VAL A 1 94 ? -2.073 4.960 1.723 1.00 92.12 94 VAL A C 1
ATOM 791 O O . VAL A 1 94 ? -2.481 5.911 2.386 1.00 92.12 94 VAL A O 1
ATOM 794 N N . LEU A 1 95 ? -2.519 3.715 1.915 1.00 92.50 95 LEU A N 1
ATOM 795 C CA . LEU A 1 95 ? -3.525 3.385 2.930 1.00 92.50 95 LEU A CA 1
ATOM 796 C C . LEU A 1 95 ? -3.037 3.738 4.339 1.00 92.50 95 LEU A C 1
ATOM 798 O O . LEU A 1 95 ? -3.783 4.328 5.118 1.00 92.50 95 LEU A O 1
ATOM 802 N N . PHE A 1 96 ? -1.773 3.448 4.647 1.00 89.44 96 PHE A N 1
ATOM 803 C CA . PHE A 1 96 ? -1.172 3.818 5.920 1.00 89.44 96 PHE A CA 1
ATOM 804 C C . PHE A 1 96 ? -1.179 5.322 6.147 1.00 89.44 96 PHE A C 1
ATOM 806 O O . PHE A 1 96 ? -1.630 5.777 7.199 1.00 89.44 96 PHE A O 1
ATOM 813 N N . ARG A 1 97 ? -0.738 6.098 5.157 1.00 90.06 97 ARG A N 1
ATOM 814 C CA . ARG A 1 97 ? -0.755 7.560 5.225 1.00 90.06 97 ARG A CA 1
ATOM 815 C C . ARG A 1 97 ? -2.167 8.098 5.452 1.00 90.06 97 ARG A C 1
ATOM 817 O O . ARG A 1 97 ? -2.333 9.007 6.260 1.00 90.06 97 ARG A O 1
ATOM 824 N N . ASP A 1 98 ? -3.151 7.562 4.737 1.00 91.94 98 ASP A N 1
ATOM 825 C CA . ASP A 1 98 ? -4.491 8.144 4.680 1.00 91.94 98 ASP A CA 1
ATOM 826 C C . ASP A 1 98 ? -5.366 7.746 5.882 1.00 91.94 98 ASP A C 1
ATOM 828 O O . ASP A 1 98 ? -6.148 8.573 6.349 1.00 91.94 98 ASP A O 1
ATOM 832 N N . TYR A 1 99 ? -5.216 6.527 6.419 1.00 90.88 99 TYR A N 1
ATOM 833 C CA . TYR A 1 99 ? -6.131 5.978 7.435 1.00 90.88 99 TYR A CA 1
ATOM 834 C C . TYR A 1 99 ? -5.494 5.681 8.799 1.00 90.88 99 TYR A C 1
ATOM 836 O O . TYR A 1 99 ? -6.208 5.633 9.802 1.00 90.88 99 TYR A O 1
ATOM 844 N N . PHE A 1 100 ? -4.174 5.479 8.867 1.00 87.88 100 PHE A N 1
ATOM 845 C CA . PHE A 1 100 ? -3.507 4.992 10.087 1.00 87.88 100 PHE A CA 1
ATOM 846 C C . PHE A 1 100 ? -2.516 5.995 10.677 1.00 87.88 100 PHE A C 1
ATOM 848 O O . PHE A 1 100 ? -2.351 6.068 11.896 1.00 87.88 100 PHE A O 1
ATOM 855 N N . ALA A 1 101 ? -1.840 6.765 9.827 1.00 88.12 101 ALA A N 1
ATOM 856 C CA . ALA A 1 101 ? -0.758 7.637 10.238 1.00 88.12 101 ALA A CA 1
ATOM 857 C C . ALA A 1 101 ? -1.264 8.875 10.990 1.00 88.12 101 ALA A C 1
ATOM 859 O O . ALA A 1 101 ? -2.126 9.620 10.526 1.00 88.12 101 ALA A O 1
ATOM 860 N N . THR A 1 102 ? -0.634 9.150 12.127 1.00 91.06 102 THR A N 1
ATOM 861 C CA . THR A 1 102 ? -0.700 10.458 12.795 1.00 91.06 102 THR A CA 1
ATOM 862 C C . THR A 1 102 ? 0.035 11.526 11.982 1.00 91.06 102 THR A C 1
ATOM 864 O O . THR A 1 102 ? 0.916 11.201 11.187 1.00 91.06 102 THR A O 1
ATOM 867 N N . GLU A 1 103 ? -0.234 12.809 12.232 1.00 91.88 103 GLU A N 1
ATOM 868 C CA . GLU A 1 103 ? 0.442 13.914 11.527 1.00 91.88 103 GLU A CA 1
ATOM 869 C C . GLU A 1 103 ? 1.973 13.827 11.616 1.00 91.88 103 GLU A C 1
ATOM 871 O O . GLU A 1 103 ? 2.666 13.866 10.603 1.00 91.88 103 GLU A O 1
ATOM 876 N N . LYS A 1 104 ? 2.515 13.533 12.804 1.00 92.38 104 LYS A N 1
ATOM 877 C CA . LYS A 1 104 ? 3.962 13.331 12.990 1.00 92.38 104 LYS A CA 1
ATOM 878 C C . LYS A 1 104 ? 4.513 12.144 12.188 1.00 92.38 104 LYS A C 1
ATOM 880 O O . LYS A 1 104 ? 5.674 12.148 11.778 1.00 92.38 104 LYS A O 1
ATOM 885 N N . GLN A 1 105 ? 3.724 11.087 11.998 1.00 88.69 105 GLN A N 1
ATOM 886 C CA . GLN A 1 105 ? 4.117 9.954 11.153 1.00 88.69 105 GLN A CA 1
ATOM 887 C C . GLN A 1 105 ? 4.030 10.310 9.668 1.00 88.69 105 GLN A C 1
ATOM 889 O O . GLN A 1 105 ? 4.921 9.914 8.920 1.00 88.69 105 GLN A O 1
ATOM 894 N N . LYS A 1 106 ? 3.024 11.088 9.251 1.00 89.06 106 LYS A N 1
ATOM 895 C CA . LYS A 1 106 ? 2.905 11.606 7.881 1.00 89.06 106 LYS A CA 1
ATOM 896 C C . LYS A 1 106 ? 4.092 12.494 7.521 1.00 89.06 106 LYS A C 1
ATOM 898 O O . LYS A 1 106 ? 4.685 12.298 6.468 1.00 89.06 106 LYS A O 1
ATOM 903 N N . GLU A 1 107 ? 4.495 13.401 8.408 1.00 90.44 107 GLU A N 1
ATOM 904 C CA . GLU A 1 107 ? 5.684 14.246 8.221 1.00 90.44 107 GLU A CA 1
ATOM 905 C C . GLU A 1 107 ? 6.946 13.409 7.984 1.00 90.44 107 GLU A C 1
ATOM 907 O O . GLU A 1 107 ? 7.677 13.632 7.018 1.00 90.44 107 GLU A O 1
ATOM 912 N N . LYS A 1 108 ? 7.175 12.395 8.828 1.00 91.06 108 LYS A N 1
ATOM 913 C CA . LYS A 1 108 ? 8.312 11.477 8.676 1.00 91.06 108 LYS A CA 1
ATOM 914 C C . LYS A 1 108 ? 8.248 10.685 7.375 1.00 91.06 108 LYS A C 1
ATOM 916 O O . LYS A 1 108 ? 9.261 10.570 6.690 1.00 91.06 108 LYS A O 1
ATOM 921 N N . LEU A 1 109 ? 7.077 10.149 7.035 1.00 87.44 109 LEU A N 1
ATOM 922 C CA . LEU A 1 109 ? 6.869 9.412 5.793 1.00 87.44 109 LEU A CA 1
ATOM 923 C C . LEU A 1 109 ? 7.169 10.300 4.580 1.00 87.44 109 LEU A C 1
ATOM 925 O O . LEU A 1 109 ? 7.916 9.893 3.698 1.00 87.44 109 LEU A O 1
ATOM 929 N N . ASN A 1 110 ? 6.660 11.532 4.569 1.00 87.69 110 ASN A N 1
ATOM 930 C CA . ASN A 1 110 ? 6.897 12.489 3.492 1.00 87.69 110 ASN A CA 1
ATOM 931 C C . ASN A 1 110 ? 8.384 12.833 3.347 1.00 87.69 110 ASN A C 1
ATOM 933 O O . ASN A 1 110 ? 8.876 12.922 2.225 1.00 87.69 110 ASN A O 1
ATOM 937 N N . ALA A 1 111 ? 9.112 12.984 4.456 1.00 90.62 111 ALA A N 1
ATOM 938 C CA . ALA A 1 111 ? 10.554 13.216 4.420 1.00 90.62 111 ALA A CA 1
ATOM 939 C C . ALA A 1 111 ? 11.316 12.037 3.787 1.00 90.62 111 ALA A C 1
ATOM 941 O O . ALA A 1 111 ? 12.185 12.256 2.945 1.00 90.62 111 ALA A O 1
ATOM 942 N N . ILE A 1 112 ? 10.955 10.798 4.140 1.00 90.25 112 ILE A N 1
ATOM 943 C CA . ILE A 1 112 ? 11.554 9.583 3.566 1.00 90.25 112 ILE A CA 1
ATOM 944 C C . ILE A 1 112 ? 11.242 9.480 2.069 1.00 90.25 112 ILE A C 1
ATOM 946 O O . ILE A 1 112 ? 12.148 9.266 1.266 1.00 90.25 112 ILE A O 1
ATOM 950 N N . LEU A 1 113 ? 9.976 9.667 1.683 1.00 87.12 113 LEU A N 1
ATOM 951 C CA . LEU A 1 113 ? 9.554 9.618 0.281 1.00 87.12 113 LEU A CA 1
ATOM 952 C C . LEU A 1 113 ? 10.279 10.678 -0.552 1.00 87.12 113 LEU A C 1
ATOM 954 O O . LEU A 1 113 ? 10.786 10.362 -1.624 1.00 87.12 113 LEU A O 1
ATOM 958 N N . LYS A 1 114 ? 10.399 11.902 -0.028 1.00 93.12 114 LYS A N 1
ATOM 959 C CA . LYS A 1 114 ? 11.140 12.983 -0.682 1.00 93.12 114 LYS A CA 1
ATOM 960 C C . LYS A 1 114 ? 12.615 12.627 -0.864 1.00 93.12 114 LYS A C 1
ATOM 962 O O . LYS A 1 114 ? 13.143 12.776 -1.956 1.00 93.12 114 LYS A O 1
ATOM 967 N N . GLN A 1 115 ? 13.268 12.110 0.175 1.00 94.62 115 GLN A N 1
ATOM 968 C CA . GLN A 1 115 ? 14.671 11.711 0.086 1.00 94.62 115 GLN A CA 1
ATOM 969 C C . GLN A 1 115 ? 14.895 10.597 -0.949 1.00 94.62 115 GLN A C 1
ATOM 971 O O . GLN A 1 115 ? 15.907 10.599 -1.648 1.00 94.62 115 GLN A O 1
ATOM 976 N N . ASN A 1 116 ? 13.976 9.634 -1.034 1.00 88.00 116 ASN A N 1
ATOM 977 C CA . ASN A 1 116 ? 14.055 8.550 -2.011 1.00 88.00 116 ASN A CA 1
ATOM 978 C C . ASN A 1 116 ? 13.864 9.065 -3.442 1.00 88.00 116 ASN A C 1
ATOM 980 O O . ASN A 1 116 ? 14.609 8.658 -4.330 1.00 88.00 116 ASN A O 1
ATOM 984 N N . GLU A 1 117 ? 12.923 9.987 -3.643 1.00 91.38 117 GLU A N 1
ATOM 985 C CA . GLU A 1 117 ? 12.720 10.658 -4.926 1.00 91.38 117 GLU A CA 1
ATOM 986 C C . GLU A 1 117 ? 13.975 11.435 -5.341 1.00 91.38 117 GLU A C 1
ATOM 988 O O . GLU A 1 117 ? 14.488 11.230 -6.436 1.00 91.38 117 GLU A O 1
ATOM 993 N N . ASP A 1 118 ? 14.540 12.251 -4.445 1.00 94.00 118 ASP A N 1
ATOM 994 C CA . ASP A 1 118 ? 15.752 13.031 -4.721 1.00 94.00 118 ASP A CA 1
ATOM 995 C C . ASP A 1 118 ? 16.925 12.120 -5.139 1.00 94.00 118 ASP A C 1
ATOM 997 O O . ASP A 1 118 ? 17.635 12.412 -6.104 1.00 94.00 118 ASP A O 1
ATOM 1001 N N . LYS A 1 119 ? 17.106 10.978 -4.459 1.00 94.50 119 LYS A N 1
ATOM 1002 C CA . LYS A 1 119 ? 18.120 9.971 -4.821 1.00 94.50 119 LYS A CA 1
ATOM 1003 C C . LYS A 1 119 ? 17.873 9.382 -6.207 1.00 94.50 119 LYS A C 1
ATOM 1005 O O . LYS A 1 119 ? 18.795 9.345 -7.020 1.00 94.50 119 LYS A O 1
ATOM 1010 N N . TYR A 1 120 ? 16.638 8.972 -6.488 1.00 89.94 120 TYR A N 1
ATOM 1011 C CA . TYR A 1 120 ? 16.263 8.430 -7.790 1.00 89.94 120 TYR A CA 1
ATOM 1012 C C . TYR A 1 120 ? 16.514 9.443 -8.915 1.00 89.94 120 TYR A C 1
ATOM 1014 O O . TYR A 1 120 ? 17.078 9.097 -9.953 1.00 89.94 120 TYR A O 1
ATOM 1022 N N . GLN A 1 121 ? 16.191 10.719 -8.699 1.00 88.81 121 GLN A N 1
ATOM 1023 C CA . GLN A 1 121 ? 16.441 11.769 -9.687 1.00 88.81 121 GLN A CA 1
ATOM 1024 C C . GLN A 1 121 ? 17.934 12.004 -9.936 1.00 88.81 121 GLN A C 1
ATOM 1026 O O . GLN A 1 121 ? 18.341 12.208 -11.082 1.00 88.81 121 GLN A O 1
ATOM 1031 N N . VAL A 1 122 ? 18.775 11.922 -8.900 1.00 90.75 122 VAL A N 1
ATOM 1032 C CA . VAL A 1 122 ? 20.237 11.968 -9.061 1.00 90.75 122 VAL A CA 1
ATOM 1033 C C . VAL A 1 122 ? 20.738 10.775 -9.879 1.00 90.75 122 VAL A C 1
ATOM 1035 O O . VAL A 1 122 ? 21.550 10.963 -10.783 1.00 90.75 122 VAL A O 1
ATOM 1038 N N . GLU A 1 123 ? 20.238 9.565 -9.624 1.00 90.06 123 GLU A N 1
ATOM 1039 C CA . GLU A 1 123 ? 20.593 8.368 -10.399 1.00 90.06 123 GLU A CA 1
ATOM 1040 C C . GLU A 1 123 ? 20.195 8.496 -11.874 1.00 90.06 123 GLU A C 1
ATOM 1042 O O . GLU A 1 123 ? 21.008 8.225 -12.762 1.00 90.06 123 GLU A O 1
ATOM 1047 N N . ILE A 1 124 ? 18.974 8.966 -12.151 1.00 89.69 124 ILE A N 1
ATOM 1048 C CA . ILE A 1 124 ? 18.493 9.227 -13.513 1.00 89.69 124 ILE A CA 1
ATOM 1049 C C . ILE A 1 124 ? 19.350 10.290 -14.194 1.00 89.69 124 ILE A C 1
ATOM 1051 O O . ILE A 1 124 ? 19.778 10.088 -15.334 1.00 89.69 124 ILE A O 1
ATOM 1055 N N . ARG A 1 125 ? 19.652 11.391 -13.497 1.00 87.12 125 ARG A N 1
ATOM 1056 C CA . ARG A 1 125 ? 20.519 12.448 -14.021 1.00 87.12 125 ARG A CA 1
ATOM 1057 C C . ARG A 1 125 ? 21.912 11.920 -14.332 1.00 87.12 125 ARG A C 1
ATOM 1059 O O . ARG A 1 125 ? 22.433 12.258 -15.381 1.00 87.12 125 ARG A O 1
ATOM 1066 N N . ASN A 1 126 ? 22.491 11.076 -13.483 1.00 85.69 126 ASN A N 1
ATOM 1067 C CA . ASN A 1 126 ? 23.805 10.478 -13.726 1.00 85.69 126 ASN A CA 1
ATOM 1068 C C . ASN A 1 126 ? 23.782 9.498 -14.910 1.00 85.69 126 ASN A C 1
ATOM 1070 O O . ASN A 1 126 ? 24.717 9.478 -15.705 1.00 85.69 126 ASN A O 1
ATOM 1074 N N . LYS A 1 127 ? 22.720 8.696 -15.052 1.00 86.62 127 LYS A N 1
ATOM 1075 C CA . LYS A 1 127 ? 22.605 7.689 -16.119 1.00 86.62 127 LYS A CA 1
ATOM 1076 C C . LYS A 1 127 ? 22.330 8.294 -17.498 1.00 86.62 127 LYS A C 1
ATOM 1078 O O . LYS A 1 127 ? 22.797 7.757 -18.498 1.00 86.62 127 LYS A O 1
ATOM 1083 N N . TYR A 1 128 ? 21.560 9.377 -17.558 1.00 79.75 128 TYR A N 1
ATOM 1084 C CA . TYR A 1 128 ? 21.082 9.980 -18.807 1.00 79.75 128 TYR A CA 1
ATOM 1085 C C . TYR A 1 128 ? 21.534 11.431 -18.984 1.00 79.75 128 TYR A C 1
ATOM 1087 O O . TYR A 1 128 ? 20.886 12.181 -19.712 1.00 79.75 128 TYR A O 1
ATOM 1095 N N . ASN A 1 129 ? 22.615 11.830 -18.307 1.00 74.75 129 ASN A N 1
ATOM 1096 C CA . ASN A 1 129 ? 23.078 13.211 -18.247 1.00 74.75 129 ASN A CA 1
ATOM 1097 C C . ASN A 1 129 ? 23.192 13.832 -19.653 1.00 74.75 129 ASN A C 1
ATOM 1099 O O . ASN A 1 129 ? 24.103 13.467 -20.404 1.00 74.75 129 ASN A O 1
ATOM 1103 N N . PRO A 1 130 ? 22.318 14.783 -20.036 1.00 63.19 130 PRO A N 1
ATOM 1104 C CA . PRO A 1 130 ? 22.365 15.374 -21.368 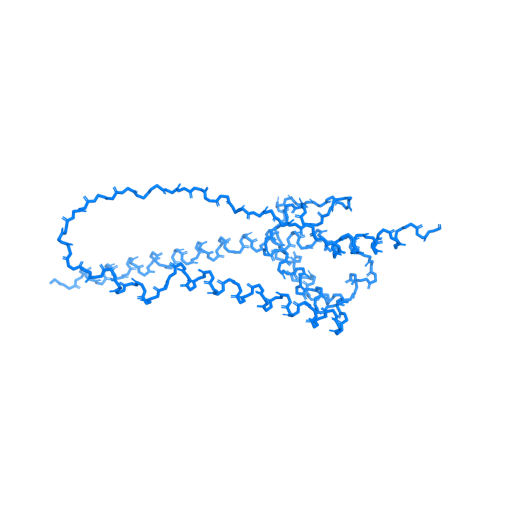1.00 63.19 130 PRO A CA 1
ATOM 1105 C C . PRO A 1 130 ? 23.645 16.181 -21.598 1.00 63.19 130 PRO A C 1
ATOM 1107 O O . PRO A 1 130 ? 24.088 16.302 -22.741 1.00 63.19 130 PRO A O 1
ATOM 1110 N N . ASP A 1 131 ? 24.283 16.655 -20.523 1.00 68.31 131 ASP A N 1
ATOM 1111 C CA . ASP A 1 131 ? 25.567 17.354 -20.588 1.00 68.31 131 ASP A CA 1
ATOM 1112 C C . ASP A 1 131 ? 26.698 16.437 -21.090 1.00 68.31 131 ASP A C 1
ATOM 1114 O O . ASP A 1 131 ? 27.676 16.928 -21.651 1.00 68.31 131 ASP A O 1
ATOM 1118 N N . ASP A 1 132 ? 26.573 15.113 -20.935 1.00 63.50 132 ASP A N 1
ATOM 1119 C CA . ASP A 1 132 ? 27.567 14.137 -21.403 1.00 63.50 132 ASP A CA 1
ATOM 1120 C C . ASP A 1 132 ? 27.270 13.622 -22.824 1.00 63.50 132 ASP A C 1
ATOM 1122 O O . ASP A 1 132 ? 28.184 13.169 -23.516 1.00 63.50 132 ASP A O 1
ATOM 1126 N N . ILE A 1 133 ? 26.037 13.794 -23.326 1.00 64.19 133 ILE A N 1
ATOM 1127 C CA . ILE A 1 133 ? 25.633 13.425 -24.701 1.00 64.19 133 ILE A CA 1
ATOM 1128 C C . ILE A 1 133 ? 26.448 14.196 -25.759 1.00 64.19 133 ILE A C 1
ATOM 1130 O O . ILE A 1 133 ? 26.635 13.721 -26.882 1.00 64.19 133 ILE A O 1
ATOM 1134 N N . PHE A 1 134 ? 26.971 15.375 -25.409 1.00 63.25 134 PHE A N 1
ATOM 1135 C CA . PHE A 1 134 ? 27.762 16.214 -26.314 1.00 63.25 134 PHE A CA 1
ATOM 1136 C C . PHE A 1 134 ? 29.262 16.253 -25.995 1.00 63.25 134 PHE A C 1
ATOM 1138 O O . PHE A 1 134 ? 30.032 16.696 -26.845 1.00 63.25 134 PHE A O 1
ATOM 1145 N N . LYS A 1 135 ? 29.707 15.761 -24.828 1.00 61.47 135 LYS A N 1
ATOM 1146 C CA . LYS A 1 135 ? 31.124 15.838 -24.419 1.00 61.47 135 LYS A CA 1
ATOM 1147 C C . LYS A 1 135 ? 32.044 14.874 -25.166 1.00 61.47 135 LYS A C 1
ATOM 1149 O O . LYS A 1 135 ? 33.208 15.199 -25.356 1.00 61.47 135 LYS A O 1
ATOM 1154 N N . ASN A 1 136 ? 31.522 13.750 -25.663 1.00 54.91 136 ASN A N 1
ATOM 1155 C CA . ASN A 1 136 ? 32.297 12.780 -26.451 1.00 54.91 136 ASN A CA 1
ATOM 1156 C C . ASN A 1 136 ? 32.166 12.962 -27.972 1.00 54.91 136 ASN A C 1
ATOM 1158 O O . ASN A 1 136 ? 32.548 12.074 -28.729 1.00 54.91 136 ASN A O 1
ATOM 1162 N N . ARG A 1 137 ? 31.690 14.121 -28.455 1.00 55.06 137 ARG A N 1
ATOM 1163 C CA . ARG A 1 137 ? 31.861 14.502 -29.869 1.00 55.06 137 ARG A CA 1
ATOM 1164 C C . ARG A 1 137 ? 33.276 15.029 -30.132 1.00 55.06 137 ARG A C 1
ATOM 1166 O O . ARG A 1 137 ? 33.450 16.085 -30.731 1.00 55.06 137 ARG A O 1
ATOM 1173 N N . SER A 1 138 ? 34.303 14.300 -29.709 1.00 51.91 138 SER A N 1
ATOM 1174 C CA . SER A 1 138 ? 35.555 14.333 -30.456 1.00 51.91 138 SER A CA 1
ATOM 1175 C C . SER A 1 138 ? 35.300 13.539 -31.736 1.00 51.91 138 SER A C 1
ATOM 1177 O O . SER A 1 138 ? 34.855 12.394 -31.700 1.00 51.91 138 SER A O 1
ATOM 1179 N N . PHE A 1 139 ? 35.472 14.191 -32.884 1.00 50.03 139 PHE A N 1
ATOM 1180 C CA . PHE A 1 139 ? 35.376 13.564 -34.197 1.00 50.03 139 PHE A CA 1
ATOM 1181 C C . PHE A 1 139 ? 36.361 12.393 -34.272 1.00 50.03 139 PHE A C 1
ATOM 1183 O O . PHE A 1 139 ? 37.533 12.604 -34.554 1.00 50.03 139 PHE A O 1
ATOM 1190 N N . ASN A 1 140 ? 35.888 11.172 -34.040 1.00 44.22 140 ASN A N 1
ATOM 1191 C CA . ASN A 1 140 ? 36.601 9.964 -34.421 1.00 44.22 140 ASN A CA 1
ATOM 1192 C C . ASN A 1 140 ? 35.681 9.120 -35.293 1.00 44.22 140 ASN A C 1
ATOM 1194 O O . ASN A 1 140 ? 34.561 8.756 -34.933 1.00 44.22 140 ASN A O 1
ATOM 1198 N N . ILE A 1 141 ? 36.173 8.924 -36.506 1.00 41.78 141 ILE A N 1
ATOM 1199 C CA . ILE A 1 141 ? 35.551 8.222 -37.611 1.00 41.78 141 ILE A CA 1
ATOM 1200 C C . ILE A 1 141 ? 35.388 6.745 -37.220 1.00 41.78 141 ILE A C 1
ATOM 1202 O O . ILE A 1 141 ? 36.359 6.104 -36.848 1.00 41.78 141 ILE A O 1
ATOM 1206 N N . ILE A 1 142 ? 34.135 6.280 -37.284 1.00 41.81 142 ILE A N 1
ATOM 1207 C CA . ILE A 1 142 ? 33.627 4.934 -37.615 1.00 41.81 142 ILE A CA 1
ATOM 1208 C C . ILE A 1 142 ? 34.498 3.735 -37.193 1.00 41.81 142 ILE A C 1
ATOM 1210 O O . ILE A 1 142 ? 35.523 3.484 -37.807 1.00 41.81 142 ILE A O 1
ATOM 1214 N N . GLU A 1 143 ? 33.957 2.874 -36.325 1.00 33.62 143 GLU A N 1
ATOM 1215 C CA 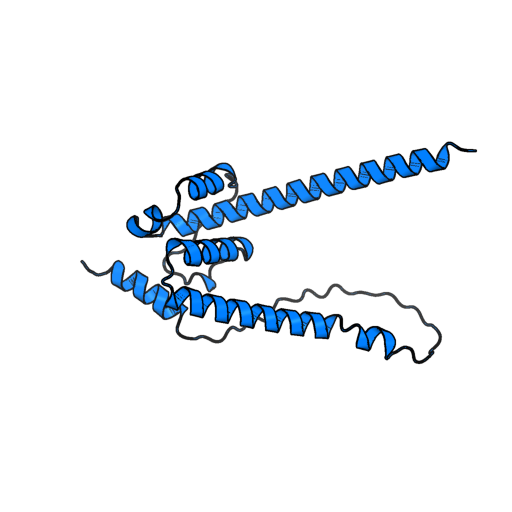. GLU A 1 143 ? 33.809 1.448 -36.660 1.00 33.62 143 GLU A CA 1
ATOM 1216 C C . GLU A 1 143 ? 32.686 0.793 -35.842 1.00 33.62 143 GLU A C 1
ATOM 1218 O O . GLU A 1 143 ? 32.604 0.880 -34.618 1.00 33.62 143 GLU A O 1
ATOM 1223 N N . THR A 1 144 ? 31.750 0.198 -36.575 1.00 40.78 144 THR A N 1
ATOM 1224 C CA . THR A 1 144 ? 30.581 -0.535 -36.095 1.00 40.78 144 THR A CA 1
ATOM 1225 C C . THR A 1 144 ? 30.993 -1.871 -35.498 1.00 40.78 144 THR A C 1
ATOM 1227 O O . THR A 1 144 ? 31.647 -2.629 -36.200 1.00 40.78 144 THR A O 1
ATOM 1230 N N . ASN A 1 145 ? 30.518 -2.210 -34.296 1.00 35.19 145 ASN A N 1
ATOM 1231 C CA . ASN A 1 145 ? 30.224 -3.593 -33.905 1.00 35.19 145 ASN A CA 1
ATOM 1232 C C . ASN A 1 145 ? 29.173 -3.606 -32.782 1.00 35.19 145 ASN A C 1
ATOM 1234 O O . ASN A 1 145 ? 29.455 -3.349 -31.615 1.00 35.19 145 ASN A O 1
ATOM 1238 N N . THR A 1 146 ? 27.932 -3.881 -33.177 1.00 41.00 146 THR A N 1
ATOM 1239 C CA . THR A 1 146 ? 26.810 -4.268 -32.315 1.00 41.00 146 THR A CA 1
ATOM 1240 C C . THR A 1 146 ? 27.122 -5.568 -31.588 1.00 41.00 146 THR A C 1
ATOM 1242 O O . THR A 1 146 ? 27.363 -6.562 -32.260 1.00 41.00 146 THR A O 1
ATOM 1245 N N . ASN A 1 147 ? 27.044 -5.557 -30.255 1.00 37.09 147 ASN A N 1
ATOM 1246 C CA . ASN A 1 147 ? 26.730 -6.708 -29.399 1.00 37.09 147 ASN A CA 1
ATOM 1247 C C . ASN A 1 147 ? 26.261 -6.176 -28.030 1.00 37.09 147 ASN A C 1
ATOM 1249 O O . ASN A 1 147 ? 27.060 -5.986 -27.116 1.00 37.09 147 ASN A O 1
ATOM 1253 N N . GLU A 1 148 ? 24.964 -5.885 -27.897 1.00 36.31 148 GLU A N 1
ATOM 1254 C CA . GLU A 1 148 ? 24.351 -5.605 -26.594 1.00 36.31 148 GLU A CA 1
ATOM 1255 C C . GLU A 1 148 ? 24.021 -6.934 -25.900 1.00 36.31 148 GLU A C 1
ATOM 1257 O O . GLU A 1 148 ? 23.002 -7.569 -26.170 1.00 36.31 148 GLU A O 1
ATOM 1262 N N . GLU A 1 149 ? 24.900 -7.370 -24.996 1.00 36.12 149 GLU A N 1
ATOM 1263 C CA . GLU A 1 149 ? 24.566 -8.396 -24.010 1.00 36.12 149 GLU A CA 1
ATOM 1264 C C . GLU A 1 149 ? 23.616 -7.809 -22.959 1.00 36.12 149 GLU A C 1
ATOM 1266 O O . GLU A 1 149 ? 23.979 -6.927 -22.175 1.00 36.12 149 GLU A O 1
ATOM 1271 N N . ILE A 1 150 ? 22.398 -8.345 -22.900 1.00 40.19 150 ILE A N 1
ATOM 1272 C CA . ILE A 1 150 ? 21.451 -8.113 -21.808 1.00 40.19 150 ILE A CA 1
ATOM 1273 C C . ILE A 1 150 ? 22.012 -8.796 -20.553 1.00 40.19 150 ILE A C 1
ATOM 1275 O O . ILE A 1 150 ? 21.760 -9.973 -20.290 1.00 40.19 150 ILE A O 1
ATOM 1279 N N . LYS A 1 151 ? 22.799 -8.060 -19.763 1.00 37.28 151 LYS A N 1
ATOM 1280 C CA . LYS A 1 151 ? 23.185 -8.488 -18.416 1.00 37.28 151 LYS A CA 1
ATOM 1281 C C . LYS A 1 151 ? 22.041 -8.213 -17.448 1.00 37.28 151 LYS A C 1
ATOM 1283 O O . LYS A 1 151 ? 21.698 -7.072 -17.152 1.00 37.28 151 LYS A O 1
ATOM 1288 N N . ASN A 1 152 ? 21.468 -9.309 -16.957 1.00 45.09 152 ASN A N 1
ATOM 1289 C CA . ASN A 1 152 ? 20.562 -9.371 -15.818 1.00 45.09 152 ASN A CA 1
ATOM 1290 C C . ASN A 1 152 ? 21.178 -8.666 -14.596 1.00 45.09 152 ASN A C 1
ATOM 1292 O O . ASN A 1 152 ? 21.926 -9.282 -13.836 1.00 45.09 152 ASN A O 1
ATOM 1296 N N . ASN A 1 153 ? 20.839 -7.397 -14.371 1.00 34.94 153 ASN A N 1
ATOM 1297 C CA . ASN A 1 153 ? 21.135 -6.730 -13.108 1.00 34.94 153 ASN A CA 1
ATOM 1298 C C . ASN A 1 153 ? 20.078 -7.136 -12.074 1.00 34.94 153 ASN A C 1
ATOM 1300 O O . ASN A 1 153 ? 19.002 -6.546 -11.989 1.00 34.94 153 ASN A O 1
ATOM 1304 N N . LYS A 1 154 ? 20.414 -8.148 -11.265 1.00 47.03 154 LYS A N 1
ATOM 1305 C CA . LYS A 1 154 ? 19.899 -8.244 -9.895 1.00 47.03 154 LYS A CA 1
ATOM 1306 C C . LYS A 1 154 ? 20.193 -6.910 -9.204 1.00 47.03 154 LYS A C 1
ATOM 1308 O O . LYS A 1 154 ? 21.341 -6.470 -9.199 1.00 47.03 154 LYS A O 1
ATOM 1313 N N . LEU A 1 155 ? 19.163 -6.266 -8.661 1.00 35.09 155 LEU A N 1
ATOM 1314 C CA . LEU A 1 155 ? 19.325 -5.085 -7.816 1.00 35.09 155 LEU A CA 1
ATOM 1315 C C . LEU A 1 155 ? 20.203 -5.467 -6.610 1.00 35.09 155 LEU A C 1
ATOM 1317 O O . LEU A 1 155 ? 19.864 -6.429 -5.916 1.00 35.09 155 LEU A O 1
ATOM 1321 N N . PRO A 1 156 ? 21.313 -4.760 -6.341 1.00 42.56 156 PRO A N 1
ATOM 1322 C CA . PRO A 1 156 ? 22.066 -4.940 -5.112 1.00 42.56 156 PRO A CA 1
ATOM 1323 C C . PRO A 1 156 ? 21.338 -4.175 -4.003 1.00 42.56 156 PRO A C 1
ATOM 1325 O O . PRO A 1 156 ? 21.603 -3.005 -3.747 1.00 42.56 156 PRO A O 1
ATOM 1328 N N . ILE A 1 157 ? 20.358 -4.825 -3.383 1.00 40.19 157 ILE A N 1
ATOM 1329 C CA . ILE A 1 157 ? 19.727 -4.355 -2.152 1.00 40.19 157 ILE A CA 1
ATOM 1330 C C . ILE A 1 157 ? 20.378 -5.151 -1.027 1.00 40.19 157 ILE A C 1
ATOM 1332 O O . ILE A 1 157 ? 20.008 -6.287 -0.757 1.00 40.19 157 ILE A O 1
ATOM 1336 N N . GLU A 1 158 ? 21.372 -4.546 -0.387 1.00 45.03 158 GLU A N 1
ATOM 1337 C CA . GLU A 1 158 ? 21.733 -4.869 0.990 1.00 45.03 158 GLU A CA 1
ATOM 1338 C C . GLU A 1 158 ? 21.308 -3.653 1.822 1.00 45.03 158 GLU A C 1
ATOM 1340 O O . GLU A 1 158 ? 22.046 -2.681 1.997 1.00 45.03 158 GLU A O 1
ATOM 1345 N N . VAL A 1 159 ? 20.035 -3.643 2.227 1.00 41.31 159 VAL A N 1
ATOM 1346 C CA . VAL A 1 159 ? 19.488 -2.608 3.110 1.00 41.31 159 VAL A CA 1
ATOM 1347 C C . VAL A 1 159 ? 19.927 -2.974 4.519 1.00 41.31 159 VAL A C 1
ATOM 1349 O O . VAL A 1 159 ? 19.437 -3.929 5.111 1.00 41.31 159 VAL A O 1
ATOM 1352 N N . LYS A 1 160 ? 20.903 -2.232 5.043 1.00 44.09 160 LYS A N 1
ATOM 1353 C CA . LYS A 1 160 ? 21.327 -2.365 6.435 1.00 44.09 160 LYS A CA 1
ATOM 1354 C C . LYS A 1 160 ? 20.198 -1.950 7.369 1.00 44.09 160 LYS A C 1
ATOM 1356 O O . LYS A 1 160 ? 19.944 -0.754 7.505 1.00 44.09 160 LYS A O 1
ATOM 1361 N N . GLU A 1 161 ? 19.648 -2.940 8.073 1.00 55.91 161 GLU A N 1
ATOM 1362 C CA . GLU A 1 161 ? 19.005 -2.769 9.377 1.00 55.91 161 GLU A CA 1
ATOM 1363 C C . GLU A 1 161 ? 17.953 -1.670 9.327 1.00 55.91 161 GLU A C 1
ATOM 1365 O O . GLU A 1 161 ? 17.162 -1.660 8.430 1.00 55.91 161 GLU A O 1
ATOM 1370 N N . GLU A 1 162 ? 17.868 -0.631 10.140 1.00 45.44 162 GLU A N 1
ATOM 1371 C CA . GLU A 1 162 ? 17.777 -0.677 11.577 1.00 45.44 162 GLU A CA 1
ATOM 1372 C C . GLU A 1 162 ? 16.440 -0.053 12.037 1.00 45.44 162 GLU A C 1
ATOM 1374 O O . GLU A 1 162 ? 16.021 1.037 11.642 1.00 45.44 162 GLU A O 1
ATOM 1379 N N . ASN A 1 163 ? 15.816 -0.755 12.985 1.00 52.44 163 ASN A N 1
ATOM 1380 C CA . ASN A 1 163 ? 14.949 -0.259 14.058 1.00 52.44 163 ASN A CA 1
ATOM 1381 C C . ASN A 1 163 ? 13.514 0.204 13.770 1.00 52.44 163 ASN A C 1
ATOM 1383 O O . ASN A 1 163 ? 12.738 0.235 14.728 1.00 52.44 163 ASN A O 1
ATOM 1387 N N . PHE A 1 164 ? 13.096 0.523 12.542 1.00 50.19 164 PHE A N 1
ATOM 1388 C CA . PHE A 1 164 ? 11.690 0.909 12.305 1.00 50.19 164 PHE A CA 1
ATOM 1389 C C . PHE A 1 164 ? 10.754 -0.304 12.180 1.00 50.19 164 PHE A C 1
ATOM 1391 O O . PHE A 1 164 ? 9.777 -0.405 12.924 1.00 50.19 164 PHE A O 1
ATOM 1398 N N . PHE A 1 165 ? 11.087 -1.267 11.317 1.00 52.62 165 PHE A N 1
ATOM 1399 C CA . PHE A 1 165 ? 10.267 -2.466 11.105 1.00 52.62 165 PHE A CA 1
ATOM 1400 C C . PHE A 1 165 ? 10.237 -3.383 12.332 1.00 52.62 165 PHE A C 1
ATOM 1402 O O . PHE A 1 165 ? 9.166 -3.841 12.729 1.00 52.62 165 PHE A O 1
ATOM 1409 N N . LYS A 1 166 ? 11.363 -3.526 13.047 1.00 56.44 166 LYS A N 1
ATOM 1410 C CA . LYS A 1 166 ? 11.395 -4.206 14.357 1.00 56.44 166 LYS A CA 1
ATOM 1411 C C . LYS A 1 166 ? 10.449 -3.553 15.376 1.00 56.44 166 LYS A C 1
ATOM 1413 O O . LYS A 1 166 ? 9.795 -4.269 16.128 1.00 56.44 166 LYS A O 1
ATOM 1418 N N . LYS A 1 167 ? 10.305 -2.219 15.379 1.00 54.38 167 LYS A N 1
ATOM 1419 C CA . LYS A 1 167 ? 9.343 -1.509 16.249 1.00 54.38 167 LYS A CA 1
ATOM 1420 C C . LYS A 1 167 ? 7.893 -1.716 15.815 1.00 54.38 167 LYS A C 1
ATOM 1422 O O . LYS A 1 167 ? 7.034 -1.850 16.681 1.00 54.38 167 LYS A O 1
ATOM 1427 N N . PHE A 1 168 ? 7.625 -1.766 14.512 1.00 54.00 168 PHE A N 1
ATOM 1428 C CA . PHE A 1 168 ? 6.292 -2.052 13.977 1.00 54.00 168 PHE A CA 1
ATOM 1429 C C . PHE A 1 168 ? 5.842 -3.476 14.332 1.00 54.00 168 PHE A C 1
ATOM 1431 O O . PHE A 1 168 ? 4.773 -3.660 14.906 1.00 54.00 168 PHE A O 1
ATOM 1438 N N . ILE A 1 169 ? 6.706 -4.473 14.126 1.00 57.09 169 ILE A N 1
ATOM 1439 C CA . ILE A 1 169 ? 6.429 -5.864 14.509 1.00 57.09 169 ILE A CA 1
ATOM 1440 C C . ILE A 1 169 ? 6.312 -6.005 16.034 1.00 57.09 169 ILE A C 1
ATOM 1442 O O . ILE A 1 169 ? 5.435 -6.717 16.514 1.00 57.09 169 ILE A O 1
ATOM 1446 N N . ALA A 1 170 ? 7.135 -5.301 16.821 1.00 60.91 170 ALA A N 1
ATOM 1447 C CA . ALA A 1 170 ? 7.015 -5.296 18.282 1.00 60.91 170 ALA A CA 1
ATOM 1448 C C . ALA A 1 170 ? 5.704 -4.653 18.773 1.00 60.91 170 ALA A C 1
ATOM 1450 O O . ALA A 1 170 ? 5.109 -5.138 19.736 1.00 60.91 170 ALA A O 1
ATOM 1451 N N . TYR A 1 171 ? 5.227 -3.597 18.106 1.00 60.00 171 TYR A N 1
ATOM 1452 C CA . TYR A 1 171 ? 3.927 -2.984 18.388 1.00 60.00 171 TYR A CA 1
ATOM 1453 C C . TYR A 1 171 ? 2.780 -3.970 18.131 1.00 60.00 171 TYR A C 1
ATOM 1455 O O . TYR A 1 171 ? 1.922 -4.142 18.995 1.00 60.00 171 TYR A O 1
ATOM 1463 N N . ILE A 1 172 ? 2.824 -4.687 17.004 1.00 61.59 172 ILE A N 1
ATOM 1464 C CA . ILE A 1 172 ? 1.849 -5.732 16.665 1.00 61.59 172 ILE A CA 1
ATOM 1465 C C . ILE A 1 172 ? 1.924 -6.910 17.658 1.00 61.59 172 ILE A C 1
ATOM 1467 O O . ILE A 1 172 ? 0.893 -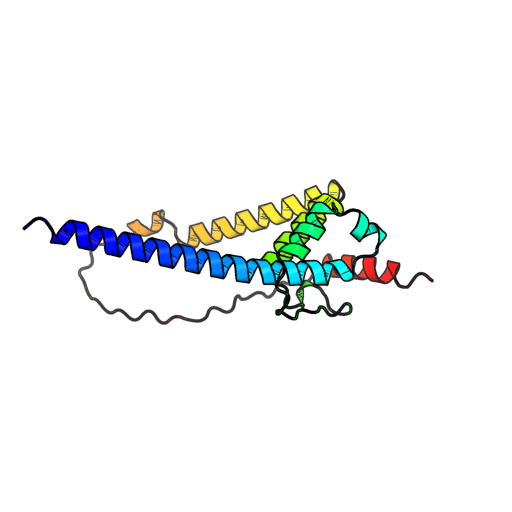7.345 18.166 1.00 61.59 172 ILE A O 1
ATOM 1471 N N . LYS A 1 173 ? 3.126 -7.382 18.029 1.00 53.34 173 LYS A N 1
ATOM 1472 C CA . LYS A 1 173 ? 3.304 -8.471 19.015 1.00 53.34 173 LYS A CA 1
ATOM 1473 C C . LYS A 1 173 ? 2.758 -8.111 20.403 1.00 53.34 173 LYS A C 1
ATOM 1475 O O . LYS A 1 173 ? 2.064 -8.926 21.006 1.00 53.34 173 LYS A O 1
ATOM 1480 N N . ASN A 1 174 ? 3.005 -6.898 20.901 1.00 56.22 174 ASN A N 1
ATOM 1481 C CA . ASN A 1 174 ? 2.488 -6.452 22.206 1.00 56.22 174 ASN A CA 1
ATOM 1482 C C . ASN A 1 174 ? 0.955 -6.322 22.249 1.00 56.22 174 ASN A C 1
ATOM 1484 O O . ASN A 1 174 ? 0.367 -6.378 23.327 1.00 56.22 174 ASN A O 1
ATOM 1488 N N . LEU A 1 175 ? 0.312 -6.160 21.092 1.00 52.66 175 LEU A N 1
ATOM 1489 C CA . LEU A 1 175 ? -1.143 -6.132 20.948 1.00 52.66 175 LEU A CA 1
ATOM 1490 C C . LEU A 1 175 ? -1.766 -7.540 20.996 1.00 52.66 175 LEU A C 1
ATOM 1492 O O . LEU A 1 175 ? -2.911 -7.681 21.412 1.00 52.66 175 LEU A O 1
ATOM 1496 N N . ILE A 1 176 ? -1.008 -8.574 20.613 1.00 48.16 176 ILE A N 1
ATOM 1497 C CA . ILE A 1 176 ? -1.468 -9.972 20.521 1.00 48.16 176 ILE A CA 1
ATOM 1498 C C . ILE A 1 176 ? -1.255 -10.742 21.839 1.00 48.16 176 ILE A C 1
ATOM 1500 O O . ILE A 1 176 ? -2.072 -11.588 22.189 1.00 48.16 176 ILE A O 1
ATOM 1504 N N . PHE A 1 177 ? -0.194 -10.441 22.600 1.00 45.09 177 PHE A N 1
ATOM 1505 C CA . PHE A 1 177 ? 0.156 -11.166 23.837 1.00 45.09 177 PHE A CA 1
ATOM 1506 C C . PHE A 1 177 ? -0.318 -10.503 25.142 1.00 45.09 177 PHE A C 1
ATOM 1508 O O . PHE A 1 177 ? 0.028 -10.969 26.225 1.00 45.09 177 PHE A O 1
ATOM 1515 N N . LYS A 1 178 ? -1.131 -9.442 25.075 1.00 37.56 178 LYS A N 1
ATOM 1516 C CA . LYS A 1 178 ? -1.827 -8.904 26.253 1.00 37.56 178 LYS A CA 1
ATOM 1517 C C . LYS A 1 178 ? -3.178 -9.609 26.421 1.00 37.56 178 LYS A C 1
ATOM 1519 O O . LYS A 1 178 ? -4.218 -9.093 26.015 1.00 37.56 178 LYS A O 1
ATOM 1524 N N . LYS A 1 179 ? -3.137 -10.798 27.015 1.00 40.75 179 LYS A N 1
ATOM 1525 C CA . LYS A 1 179 ? -4.276 -11.439 27.672 1.00 40.75 179 LYS A CA 1
ATOM 1526 C C . LYS A 1 179 ? -3.845 -11.893 29.057 1.00 40.75 179 LYS A C 1
ATOM 1528 O O . LYS A 1 179 ? -2.688 -12.350 29.167 1.00 40.75 179 LYS A O 1
#

Foldseek 3Di:
DPPPVVVVVVVVVVVVVVVVVVVVVVVLLVVQQLLVLLVQVLVPDDPVQSVQDDVVVNVVSVVSHDPPDDDHDDLVDQPVPDPRDPSSVVVVLVSCLPRPDDPVRVVVSVVVVVVVVVVVVVVVCVVPVVVVVPVPPPDDDDDDDDDDDPDDDDDPDPPDDDDDSVVVSVVVVVVVPPD

Radius of gyration: 24.08 Å; chains: 1; bounding box: 52×35×86 Å

Sequence (179 aa):
MKYGNTYYIIIRNKRIKIVRNEIKKMTNDKYAKVYTEVLEILKYLPKNEYDKIAKEKINFFEANKDNSYKFSIDPHMPLDEQNISIEANSIIIVLFRDYFATEKQKEKLNAILKQNEDKYQVEIRNKYNPDDIFKNRSFNIIETNTNEEIKNNKLPIEVKEENFFKKFIAYIKNLIFKK